Protein AF-A0A2J8L0Q4-F1 (afdb_monomer_lite)

Structure (mmCIF, N/CA/C/O backbone):
data_AF-A0A2J8L0Q4-F1
#
_entry.id   AF-A0A2J8L0Q4-F1
#
loop_
_atom_site.group_PDB
_atom_site.id
_atom_site.type_symbol
_atom_site.label_atom_id
_atom_site.label_alt_id
_atom_site.label_comp_id
_atom_site.label_asym_id
_atom_site.label_entity_id
_atom_site.label_seq_id
_atom_site.pdbx_PDB_ins_code
_atom_site.Cartn_x
_atom_site.Cartn_y
_atom_site.Cartn_z
_atom_site.occupancy
_atom_site.B_iso_or_equiv
_atom_site.auth_seq_id
_atom_site.auth_comp_id
_atom_site.auth_asym_id
_atom_site.auth_atom_id
_atom_site.pdbx_PDB_model_num
ATOM 1 N N . MET A 1 1 ? 1.404 -0.366 3.557 1.00 96.50 1 MET A N 1
ATOM 2 C CA . MET A 1 1 ? 2.304 -1.187 2.710 1.00 96.50 1 MET A CA 1
ATOM 3 C C . MET A 1 1 ? 3.137 -0.257 1.834 1.00 96.50 1 MET A C 1
ATOM 5 O O . MET A 1 1 ? 2.678 0.842 1.532 1.00 96.50 1 MET A O 1
ATOM 9 N N . GLY A 1 2 ? 4.355 -0.658 1.460 1.00 97.81 2 GLY A N 1
ATOM 10 C CA . GLY A 1 2 ? 5.161 0.063 0.472 1.00 97.81 2 GLY A CA 1
ATOM 11 C C . GLY A 1 2 ? 4.979 -0.509 -0.938 1.00 97.81 2 GLY A C 1
ATOM 12 O O . GLY A 1 2 ? 5.078 -1.721 -1.083 1.00 97.81 2 GLY A O 1
ATOM 13 N N . ASN A 1 3 ? 4.739 0.332 -1.952 1.00 98.12 3 ASN A N 1
ATOM 14 C CA . ASN A 1 3 ? 4.679 -0.074 -3.366 1.00 98.12 3 ASN A CA 1
ATOM 15 C C . ASN A 1 3 ? 5.295 1.010 -4.276 1.00 98.12 3 ASN A C 1
ATOM 17 O O . ASN A 1 3 ? 4.861 2.165 -4.238 1.00 98.12 3 ASN A O 1
ATOM 21 N N . VAL A 1 4 ? 6.296 0.626 -5.077 1.00 97.94 4 VAL A N 1
ATOM 22 C CA . VAL A 1 4 ? 7.120 1.531 -5.900 1.00 97.94 4 VAL A CA 1
ATOM 23 C C . VAL A 1 4 ? 6.518 1.777 -7.279 1.00 97.94 4 VAL A C 1
ATOM 25 O O . VAL A 1 4 ? 6.357 2.927 -7.680 1.00 97.94 4 VAL A O 1
ATOM 28 N N . LEU A 1 5 ? 6.197 0.712 -8.011 1.00 97.00 5 LEU A N 1
ATOM 29 C CA . LEU A 1 5 ? 5.707 0.783 -9.385 1.00 97.00 5 LEU A CA 1
ATOM 30 C C . LEU A 1 5 ? 4.213 0.470 -9.378 1.00 97.00 5 LEU A C 1
A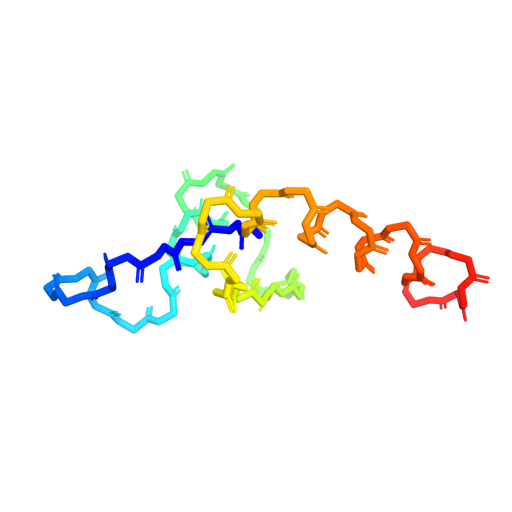TOM 32 O O . LEU A 1 5 ? 3.810 -0.682 -9.358 1.00 97.00 5 LEU A O 1
ATOM 36 N N . GLN A 1 6 ? 3.392 1.517 -9.347 1.00 96.12 6 GLN A N 1
ATOM 37 C CA . GLN A 1 6 ? 1.934 1.392 -9.211 1.00 96.12 6 GLN A CA 1
ATOM 38 C C . GLN A 1 6 ? 1.198 1.355 -10.560 1.00 96.12 6 GLN A C 1
ATOM 40 O O . GLN A 1 6 ? -0.024 1.239 -10.596 1.00 96.12 6 GLN A O 1
ATOM 45 N N . GLY A 1 7 ? 1.918 1.504 -11.676 1.00 97.38 7 GLY A N 1
ATOM 46 C CA . GLY A 1 7 ? 1.321 1.501 -13.010 1.00 97.38 7 GLY A CA 1
ATOM 47 C C . GLY A 1 7 ? 0.664 0.154 -13.308 1.00 97.38 7 GLY A C 1
ATOM 48 O O . GLY A 1 7 ? 1.330 -0.869 -13.254 1.00 97.38 7 GLY A O 1
ATOM 49 N N . GLY A 1 8 ? -0.635 0.164 -13.615 1.00 97.31 8 GLY A N 1
ATOM 50 C CA . GLY A 1 8 ? -1.415 -1.050 -13.891 1.00 97.31 8 GLY A CA 1
ATOM 51 C C . GLY A 1 8 ? -2.028 -1.731 -12.660 1.00 97.31 8 GLY A C 1
ATOM 52 O O . GLY A 1 8 ? -2.935 -2.536 -12.821 1.00 97.31 8 GLY A O 1
ATOM 53 N N . GLU A 1 9 ? -1.638 -1.345 -11.442 1.00 97.62 9 GLU A N 1
ATOM 54 C CA . GLU A 1 9 ? -2.094 -1.977 -10.188 1.00 97.62 9 GLU A CA 1
ATOM 55 C C . GLU A 1 9 ? -3.471 -1.474 -9.709 1.00 97.62 9 GLU A C 1
ATOM 57 O O . GLU A 1 9 ? -3.960 -1.869 -8.653 1.00 97.62 9 GLU A O 1
ATOM 62 N N . GLY A 1 10 ? -4.098 -0.553 -10.445 1.00 95.56 10 GLY A N 1
ATOM 63 C CA . GLY A 1 10 ? -5.368 0.066 -10.066 1.00 95.56 10 GLY A CA 1
ATOM 64 C C . GLY A 1 10 ? -5.254 1.081 -8.920 1.00 95.56 10 GLY A C 1
ATOM 65 O O . GLY A 1 10 ? -4.175 1.542 -8.541 1.00 95.56 10 GLY A O 1
ATOM 66 N N . GLN A 1 11 ? -6.402 1.489 -8.374 1.00 95.88 11 GLN A N 1
ATOM 67 C CA . GLN A 1 11 ? -6.452 2.526 -7.341 1.00 95.88 11 GLN A CA 1
ATOM 68 C C . GLN A 1 11 ? -5.959 2.002 -5.991 1.00 95.88 11 GLN A C 1
ATOM 70 O O . GLN A 1 11 ? -6.401 0.954 -5.527 1.00 95.88 11 GLN A O 1
ATOM 75 N N . ALA A 1 12 ? -5.083 2.771 -5.338 1.00 95.88 12 ALA A N 1
ATOM 76 C CA . ALA A 1 12 ? -4.584 2.519 -3.985 1.00 95.88 12 ALA A CA 1
ATOM 77 C C . ALA A 1 12 ? -4.248 1.031 -3.712 1.00 95.88 12 ALA A C 1
ATOM 79 O O . ALA A 1 12 ? -4.965 0.378 -2.955 1.00 95.88 12 ALA A O 1
ATOM 80 N N . PRO A 1 13 ? -3.140 0.486 -4.251 1.00 98.00 13 PRO A N 1
ATOM 81 C CA . PRO A 1 13 ? -2.800 -0.940 -4.140 1.00 98.00 13 PRO A CA 1
ATOM 82 C C . PRO A 1 13 ? -2.827 -1.506 -2.709 1.00 98.00 13 PRO A C 1
ATOM 84 O O . PRO A 1 13 ? -3.255 -2.634 -2.486 1.00 98.00 13 PRO A O 1
ATOM 87 N N . THR A 1 14 ? -2.464 -0.702 -1.699 1.00 98.00 14 THR A N 1
ATOM 88 C CA . THR A 1 14 ? -2.579 -1.125 -0.288 1.00 98.00 14 THR A CA 1
ATOM 89 C C . THR A 1 14 ? -4.025 -1.399 0.117 1.00 98.00 14 THR A C 1
ATOM 91 O O . THR A 1 14 ? -4.266 -2.326 0.880 1.00 98.00 14 THR A O 1
ATOM 94 N N . ARG A 1 15 ? -4.993 -0.622 -0.381 1.00 98.25 15 ARG A N 1
ATOM 95 C CA . ARG A 1 15 ? -6.415 -0.829 -0.094 1.00 98.25 15 ARG A CA 1
ATOM 96 C C . ARG A 1 15 ? -6.905 -2.151 -0.667 1.00 98.25 15 ARG A C 1
ATOM 98 O O . ARG A 1 15 ? -7.596 -2.884 0.030 1.00 98.25 15 ARG A O 1
ATOM 105 N N . GLN A 1 16 ? -6.508 -2.463 -1.896 1.00 98.31 16 GLN A N 1
ATOM 106 C CA . GLN A 1 16 ? -6.830 -3.741 -2.528 1.00 98.31 16 GLN A CA 1
ATOM 107 C C . GLN A 1 16 ? -6.235 -4.910 -1.734 1.00 98.31 16 GLN A C 1
ATOM 109 O O . GLN A 1 16 ? -6.948 -5.859 -1.424 1.00 98.31 16 GLN A O 1
ATOM 114 N N . ALA A 1 17 ? -4.974 -4.797 -1.303 1.00 98.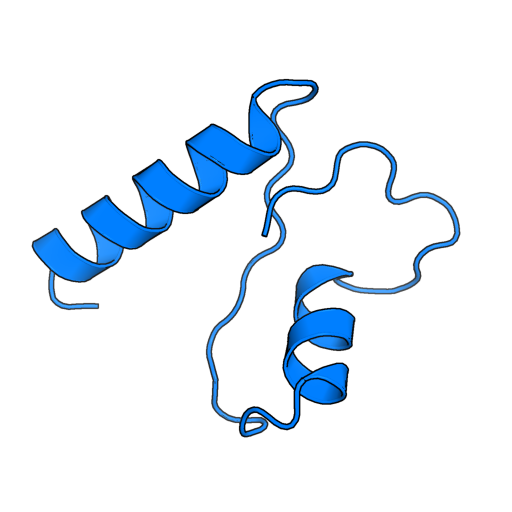00 17 ALA A N 1
ATOM 115 C CA . ALA A 1 17 ? -4.334 -5.806 -0.461 1.00 98.00 17 ALA A CA 1
ATOM 116 C C . ALA A 1 17 ? -5.019 -5.975 0.910 1.00 98.00 17 ALA A C 1
ATOM 118 O O . ALA A 1 17 ? -5.207 -7.098 1.363 1.00 98.00 17 ALA A O 1
ATOM 119 N N . VAL A 1 18 ? -5.420 -4.878 1.563 1.00 98.31 18 VAL A N 1
ATOM 120 C CA . VAL A 1 18 ? -6.133 -4.900 2.857 1.00 98.31 18 VAL A CA 1
ATOM 121 C C . V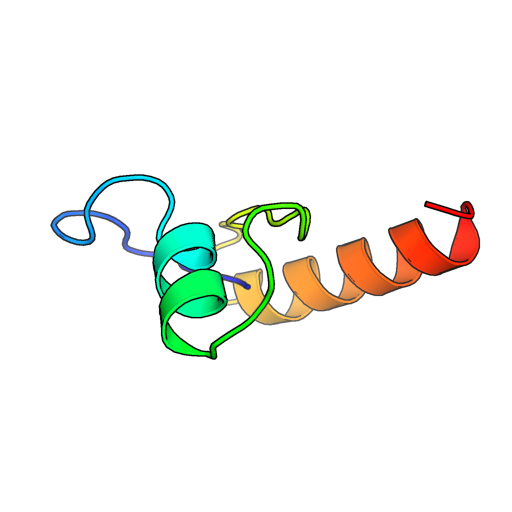AL A 1 18 ? -7.471 -5.630 2.740 1.00 98.31 18 VAL A C 1
ATOM 123 O O . VAL A 1 18 ? -7.762 -6.499 3.558 1.00 98.31 18 VAL A O 1
ATOM 126 N N . LEU A 1 19 ? -8.257 -5.329 1.703 1.00 98.25 19 LEU A N 1
ATOM 127 C CA . LEU A 1 19 ? -9.532 -6.008 1.458 1.00 98.25 19 LEU A CA 1
ATOM 128 C C . LEU A 1 19 ? -9.328 -7.477 1.058 1.00 98.25 19 LEU A C 1
ATOM 130 O O . LEU A 1 19 ? -10.042 -8.346 1.550 1.00 98.25 19 LEU A O 1
ATOM 134 N N . GLY A 1 20 ? -8.321 -7.769 0.228 1.00 98.00 20 GLY A N 1
ATOM 135 C CA . GLY A 1 20 ? -7.948 -9.138 -0.141 1.00 98.00 20 GLY A CA 1
ATOM 136 C C . GLY A 1 20 ? -7.473 -9.984 1.046 1.00 98.00 20 GLY A C 1
ATOM 137 O O . GLY A 1 20 ? -7.667 -11.195 1.047 1.00 98.00 20 GLY A O 1
ATOM 138 N N . ALA A 1 21 ? -6.917 -9.352 2.084 1.00 98.31 21 ALA A N 1
ATOM 139 C CA . ALA A 1 21 ? -6.548 -9.992 3.347 1.00 98.31 21 ALA A CA 1
ATOM 140 C C . ALA A 1 21 ? -7.735 -10.188 4.317 1.00 98.31 21 ALA A C 1
ATOM 142 O O . ALA A 1 21 ? -7.537 -10.692 5.421 1.00 98.31 21 ALA A O 1
ATOM 143 N N . GLY A 1 22 ? -8.954 -9.787 3.937 1.00 98.38 22 GLY A N 1
ATOM 144 C CA . GLY A 1 22 ? -10.161 -9.956 4.753 1.00 98.38 22 GLY A CA 1
ATOM 145 C C . GLY A 1 22 ? -10.326 -8.933 5.879 1.00 98.38 22 GLY A C 1
ATOM 146 O O . GLY A 1 22 ? -11.146 -9.136 6.774 1.00 98.38 22 GLY A O 1
ATOM 147 N N . LEU A 1 23 ? -9.567 -7.833 5.861 1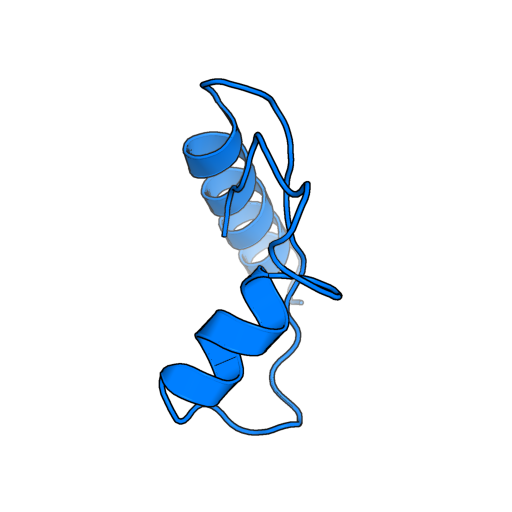.00 98.25 23 LEU A N 1
ATOM 148 C CA . LEU A 1 23 ? -9.716 -6.772 6.856 1.00 98.25 23 LEU A CA 1
ATOM 149 C C . LEU A 1 23 ? -10.983 -5.934 6.589 1.00 98.25 23 LEU A C 1
ATOM 151 O O . LEU A 1 23 ? -11.376 -5.759 5.431 1.00 98.25 23 LEU A O 1
ATOM 155 N N . PRO A 1 24 ? -11.623 -5.382 7.639 1.00 98.31 24 PRO A N 1
ATOM 156 C CA . PRO A 1 24 ? -12.815 -4.552 7.495 1.00 98.31 24 PRO A CA 1
ATOM 157 C C . PRO A 1 24 ? -12.641 -3.369 6.535 1.00 98.31 24 PRO A C 1
ATOM 159 O O . PRO A 1 24 ? -11.583 -2.749 6.443 1.00 98.31 24 PRO A O 1
ATOM 162 N N . ILE A 1 25 ? -13.737 -2.952 5.894 1.00 97.81 25 ILE A N 1
ATOM 163 C CA . ILE A 1 25 ? -13.751 -1.751 5.043 1.00 97.81 25 ILE A CA 1
ATOM 164 C C . ILE A 1 25 ? -13.393 -0.475 5.826 1.00 97.81 25 ILE A C 1
ATOM 166 O O . ILE A 1 25 ? -12.864 0.482 5.258 1.00 97.81 25 ILE A O 1
ATOM 170 N N . SER A 1 26 ? -13.646 -0.464 7.133 1.00 97.94 26 SER A N 1
ATOM 171 C CA . SER A 1 26 ? -13.281 0.625 8.036 1.00 97.94 26 SER A CA 1
ATOM 172 C C . SER A 1 26 ? -11.784 0.685 8.346 1.00 97.94 26 SER A C 1
ATOM 174 O O . SER A 1 26 ? -11.338 1.688 8.896 1.00 97.94 26 SER A O 1
ATOM 176 N N . THR A 1 27 ? -10.991 -0.336 7.996 1.00 97.38 27 THR A N 1
ATOM 177 C CA . THR A 1 27 ? -9.553 -0.353 8.276 1.00 97.38 27 THR A CA 1
ATOM 178 C C . THR A 1 27 ? -8.841 0.759 7.495 1.00 97.38 27 THR A C 1
ATOM 180 O O . THR A 1 27 ? -8.868 0.748 6.255 1.00 97.38 27 THR A O 1
ATOM 183 N N . PRO A 1 28 ? -8.188 1.715 8.182 1.00 95.81 28 PRO A N 1
ATOM 184 C CA . PRO A 1 28 ? -7.438 2.771 7.520 1.00 95.81 28 PRO A CA 1
ATOM 185 C C . PRO A 1 28 ? -6.186 2.185 6.869 1.00 95.81 28 PRO A C 1
ATOM 187 O O . PRO A 1 28 ? -5.497 1.336 7.437 1.00 95.81 28 PRO A O 1
ATOM 190 N N . CYS A 1 29 ? -5.868 2.633 5.658 1.00 97.12 29 CYS A N 1
ATOM 191 C CA . CYS A 1 29 ? -4.685 2.163 4.956 1.00 97.12 29 CYS A CA 1
ATOM 192 C C . CYS A 1 29 ? -4.165 3.192 3.954 1.00 97.12 29 CYS A C 1
ATOM 194 O O . CYS A 1 29 ? -4.940 3.846 3.258 1.00 97.12 29 CYS A O 1
ATOM 196 N N . THR A 1 30 ? -2.841 3.261 3.824 1.00 97.50 30 THR A N 1
ATOM 197 C CA . THR A 1 30 ? -2.157 4.204 2.932 1.00 97.50 30 THR A CA 1
ATOM 198 C C . THR A 1 30 ? -1.066 3.478 2.153 1.00 97.50 30 THR A C 1
ATOM 200 O O . THR A 1 30 ? -0.300 2.690 2.721 1.00 97.50 30 THR A O 1
ATOM 203 N N . THR A 1 31 ? -0.984 3.746 0.846 1.00 97.75 31 THR A N 1
ATOM 204 C CA . THR A 1 31 ? 0.106 3.246 -0.003 1.00 97.75 31 THR A CA 1
ATOM 205 C C . THR A 1 31 ? 1.287 4.200 0.069 1.00 97.75 31 THR A C 1
ATOM 207 O O . THR A 1 31 ? 1.137 5.388 -0.197 1.00 97.75 31 THR A O 1
ATOM 210 N N . ILE A 1 32 ? 2.460 3.681 0.431 1.00 98.06 32 ILE A N 1
ATOM 211 C CA . ILE A 1 32 ? 3.688 4.468 0.579 1.00 98.06 32 ILE A CA 1
ATOM 212 C C . ILE A 1 32 ? 4.627 4.189 -0.592 1.00 98.06 32 ILE A C 1
ATOM 214 O O . ILE A 1 32 ? 4.898 3.028 -0.897 1.00 98.06 32 ILE A O 1
ATOM 218 N N . ASN A 1 33 ? 5.173 5.244 -1.199 1.00 97.56 33 ASN A N 1
ATOM 219 C CA . ASN A 1 33 ? 6.239 5.139 -2.191 1.00 97.56 33 ASN A CA 1
ATOM 220 C C . ASN A 1 33 ? 7.460 5.959 -1.750 1.00 97.56 33 ASN A C 1
ATOM 222 O O . ASN A 1 33 ? 7.425 7.185 -1.672 1.00 97.56 33 ASN A O 1
ATOM 226 N N . LYS A 1 34 ? 8.541 5.248 -1.444 1.00 97.94 34 LYS A N 1
ATOM 227 C CA . LYS A 1 34 ? 9.892 5.763 -1.211 1.00 97.94 34 LYS A CA 1
ATOM 228 C C . LYS A 1 34 ? 10.918 4.846 -1.891 1.00 97.94 34 LYS A C 1
ATOM 230 O O . LYS A 1 34 ? 11.906 4.451 -1.272 1.00 97.94 34 LYS A O 1
ATOM 235 N N . VAL A 1 35 ? 10.646 4.458 -3.142 1.00 98.19 35 VAL A N 1
ATOM 236 C CA . VAL A 1 35 ? 11.480 3.536 -3.940 1.00 98.19 35 VAL A CA 1
ATOM 237 C C . VAL A 1 35 ? 11.863 2.299 -3.102 1.00 98.19 35 VAL A C 1
ATOM 239 O O . VAL A 1 35 ? 11.004 1.740 -2.417 1.00 98.19 35 VAL A O 1
ATOM 242 N N . CYS A 1 36 ? 13.131 1.890 -3.064 1.00 97.75 36 CYS A N 1
ATOM 243 C CA . CYS A 1 36 ? 13.599 0.709 -2.335 1.00 97.75 36 CYS A CA 1
ATOM 244 C C . CYS A 1 36 ? 13.253 0.753 -0.834 1.00 97.75 36 CYS A C 1
ATOM 246 O O . CYS A 1 36 ? 13.037 -0.281 -0.210 1.00 97.75 36 CYS A O 1
ATOM 248 N N . ALA A 1 37 ? 13.145 1.951 -0.253 1.00 98.12 37 ALA A N 1
ATOM 249 C CA . ALA A 1 37 ? 12.844 2.150 1.162 1.00 98.12 37 ALA A CA 1
ATOM 250 C C . ALA A 1 37 ? 11.335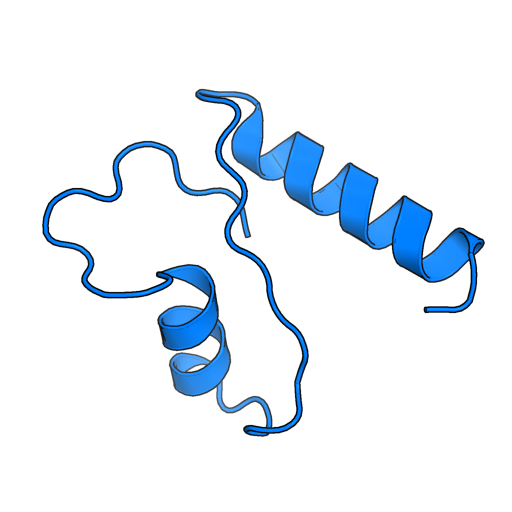 2.200 1.478 1.00 98.12 37 ALA A C 1
ATOM 252 O O . ALA A 1 37 ? 10.964 2.476 2.620 1.00 98.12 37 ALA A O 1
ATOM 253 N N . SER A 1 38 ? 10.445 1.948 0.509 1.00 98.25 38 SER A N 1
ATOM 254 C CA . SER A 1 38 ? 8.984 2.039 0.702 1.00 98.25 38 SER A CA 1
ATOM 255 C C . SER A 1 38 ? 8.472 1.140 1.828 1.00 98.25 38 SER A C 1
ATOM 257 O O . SER A 1 38 ? 7.629 1.568 2.616 1.00 98.25 38 SER A O 1
ATOM 259 N N . GLY A 1 39 ? 8.990 -0.090 1.924 1.00 98.12 39 GLY A N 1
ATOM 260 C CA . GLY A 1 39 ? 8.608 -1.038 2.975 1.00 98.12 39 GLY A CA 1
ATOM 261 C C . GLY A 1 39 ? 8.987 -0.529 4.365 1.00 98.12 39 GLY A C 1
ATOM 262 O O . GLY A 1 39 ? 8.131 -0.419 5.241 1.00 98.12 39 GLY A O 1
ATOM 263 N N . MET A 1 40 ? 10.245 -0.113 4.539 1.00 98.44 40 MET A N 1
ATOM 264 C CA . MET A 1 40 ? 10.729 0.442 5.806 1.00 98.44 40 MET A CA 1
ATOM 265 C C . MET A 1 40 ? 9.987 1.731 6.178 1.00 98.44 40 MET A C 1
ATOM 267 O O . MET A 1 40 ? 9.549 1.876 7.315 1.00 98.44 40 MET A O 1
ATOM 271 N N . LYS A 1 41 ? 9.753 2.637 5.219 1.00 98.50 41 LYS A N 1
ATOM 272 C CA . LYS A 1 41 ? 8.990 3.868 5.467 1.00 98.50 41 LYS A CA 1
ATOM 273 C C . LYS A 1 41 ? 7.553 3.575 5.908 1.00 98.50 41 LYS A C 1
ATOM 275 O O . LYS A 1 41 ? 7.047 4.282 6.776 1.00 98.50 41 LYS A O 1
ATOM 280 N N . ALA A 1 42 ? 6.909 2.548 5.350 1.00 98.31 42 ALA A N 1
ATOM 281 C CA . ALA A 1 42 ? 5.577 2.137 5.784 1.00 98.31 42 ALA A CA 1
ATOM 282 C C . ALA A 1 42 ? 5.573 1.660 7.246 1.00 98.31 42 ALA A C 1
ATOM 284 O O . ALA A 1 42 ? 4.683 2.050 7.998 1.00 98.31 42 ALA A O 1
ATOM 285 N N . ILE A 1 43 ? 6.584 0.892 7.667 1.00 98.19 43 ILE A N 1
ATOM 286 C CA . ILE A 1 43 ? 6.730 0.454 9.066 1.00 98.19 43 ILE A CA 1
ATOM 287 C C . ILE A 1 43 ? 7.001 1.649 9.988 1.00 98.19 43 ILE A C 1
ATOM 289 O O . ILE A 1 43 ? 6.346 1.776 11.016 1.00 98.19 43 ILE A O 1
ATOM 293 N N . MET A 1 44 ? 7.889 2.570 9.599 1.00 98.31 44 MET A N 1
ATOM 294 C CA . MET A 1 44 ? 8.157 3.795 10.369 1.00 98.31 44 MET A CA 1
ATOM 295 C C . MET A 1 44 ? 6.896 4.651 10.565 1.00 98.31 44 MET A C 1
ATOM 297 O O . MET A 1 44 ? 6.695 5.246 11.618 1.00 98.31 44 MET A O 1
ATOM 301 N N . MET A 1 45 ? 6.035 4.742 9.546 1.00 98.06 45 MET A N 1
ATOM 302 C CA . MET A 1 45 ? 4.766 5.463 9.670 1.00 98.06 45 MET A CA 1
ATOM 303 C C . MET A 1 45 ? 3.760 4.719 10.547 1.00 98.06 45 MET A C 1
ATOM 305 O O . MET A 1 45 ? 3.027 5.365 11.292 1.00 98.06 45 MET A O 1
ATOM 309 N N . ALA A 1 46 ? 3.739 3.385 10.501 1.00 97.31 46 ALA A N 1
ATOM 310 C CA . ALA A 1 46 ? 2.924 2.587 11.409 1.00 97.31 46 ALA A CA 1
ATOM 311 C C . ALA A 1 46 ? 3.370 2.787 12.866 1.00 97.31 46 ALA A C 1
ATOM 313 O O . ALA A 1 46 ? 2.536 3.081 13.717 1.00 97.31 46 ALA A O 1
ATOM 314 N N . SER A 1 47 ? 4.679 2.734 13.147 1.00 98.25 47 SER A N 1
ATOM 315 C CA . SER A 1 47 ? 5.202 2.977 14.497 1.00 98.25 47 SER A CA 1
ATOM 316 C C . SER A 1 47 ? 4.890 4.389 14.981 1.00 98.25 47 SER A C 1
ATOM 318 O O . SER A 1 47 ? 4.443 4.553 16.109 1.00 98.25 47 SER A O 1
ATOM 320 N N . GLN A 1 48 ? 5.061 5.404 14.128 1.00 98.06 48 GLN A N 1
ATOM 321 C CA . GLN A 1 48 ? 4.705 6.780 14.474 1.00 98.06 48 GLN A CA 1
ATOM 322 C C . GLN A 1 48 ? 3.205 6.923 14.764 1.00 98.06 48 GLN A C 1
ATOM 324 O O . GLN A 1 48 ? 2.840 7.602 15.715 1.00 98.06 48 GLN A O 1
ATOM 329 N N . SER A 1 49 ? 2.345 6.266 13.981 1.00 97.00 49 SER A N 1
ATOM 330 C CA . SER A 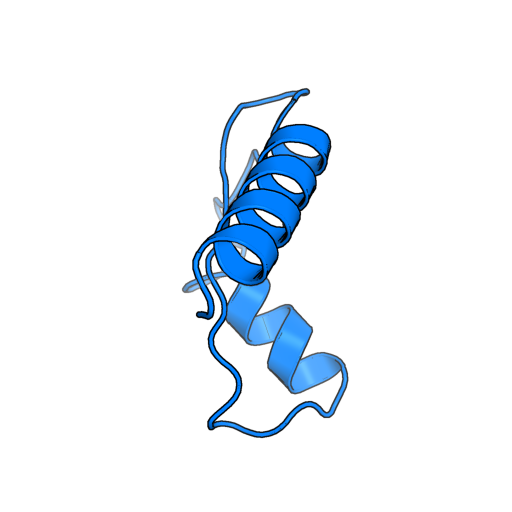1 49 ? 0.892 6.295 14.195 1.00 97.00 49 SER A CA 1
ATOM 331 C C . SER A 1 49 ? 0.532 5.706 15.561 1.00 97.00 49 SER A C 1
ATOM 333 O O . SER A 1 49 ? -0.164 6.354 16.335 1.00 97.00 49 SER A O 1
ATOM 335 N N . LEU A 1 50 ? 1.117 4.554 15.908 1.00 96.75 50 LEU A N 1
ATOM 336 C CA . LEU A 1 50 ? 0.946 3.937 17.227 1.00 96.75 50 LEU A CA 1
ATOM 337 C C . LEU A 1 50 ? 1.471 4.832 18.362 1.00 96.75 50 LEU A C 1
ATOM 339 O O . LEU A 1 50 ? 0.807 4.982 19.382 1.00 96.75 50 LEU A O 1
ATOM 343 N N . MET A 1 51 ? 2.637 5.461 18.185 1.00 97.75 51 MET A N 1
ATOM 344 C CA . MET A 1 51 ? 3.216 6.380 19.177 1.00 97.75 51 MET A CA 1
ATOM 345 C C . MET A 1 51 ? 2.366 7.639 19.391 1.00 97.75 51 MET A C 1
ATOM 347 O O . MET A 1 51 ? 2.345 8.178 20.494 1.00 97.75 51 MET A O 1
ATOM 351 N N . CYS A 1 52 ? 1.688 8.120 18.348 1.00 97.56 52 CYS A N 1
ATOM 352 C CA . CYS A 1 52 ? 0.831 9.303 18.399 1.00 97.56 52 CYS A CA 1
ATOM 353 C C . CYS A 1 52 ? -0.619 8.997 18.816 1.00 97.56 52 CYS A C 1
ATOM 355 O O . CYS A 1 52 ? -1.408 9.933 18.926 1.00 97.56 52 CYS A O 1
ATOM 357 N N . GLY A 1 53 ? -0.973 7.730 19.058 1.00 93.88 53 GLY A N 1
ATOM 358 C CA . GLY A 1 53 ? -2.328 7.332 19.455 1.00 93.88 53 GLY A CA 1
ATOM 359 C C . GLY A 1 53 ? -3.355 7.374 18.318 1.00 93.88 53 GLY A C 1
ATOM 360 O O . GLY A 1 53 ? -4.524 7.655 18.576 1.00 93.88 53 GLY A O 1
ATOM 361 N N . HIS A 1 54 ? -2.914 7.142 17.079 1.00 76.19 54 HIS A N 1
ATOM 362 C CA . HIS A 1 54 ? -3.783 6.960 15.911 1.00 76.19 54 HIS A CA 1
ATOM 363 C C . HIS A 1 54 ? -4.280 5.520 15.760 1.00 76.19 54 HIS A C 1
ATOM 365 O O . HIS A 1 54 ? -3.531 4.587 16.131 1.00 76.19 54 HIS A O 1
#

Sequence (54 aa):
MGNVLQGGEGQAPTRQAVLGAGLPISTPCTTINKVCASGMKAIMMASQSLMCGH

Secondary structure (DSSP, 8-state):
-B-S--TTS-S-HHHHHHHHTT--TT-----B-BTBTHHHHHHHHHHHHHHTT-

pLDDT: mean 97.21, std 3.02, range [76.19, 98.5]

Organism: Pan troglodytes (NCBI:txid9598)

Foldseek 3Di:
DEDADCVPCDPFVQLVVCVVVVHDPPDDDHYAHPDPCRVVVRVVVVVVCVVVVD

InterPro domains:
  IPR016039 Thiolase-like [G3DSA:3.40.47.10] (1-54)
  IPR016039 Thiolase-like [SSF53901] (1-53)
  IPR020615 Thiolase, acyl-enzyme intermediate active site [PS00098] (32-50)
  IPR020616 Thiolase, N-terminal [PF00108] (1-54)

Radius of gyration: 11.67 Å; chains: 1; bounding box: 27×19×33 Å